Protein AF-A0A8J9Z8B3-F1 (afdb_monomer)

Radius of gyration: 22.25 Å; Cα contacts (8 Å, |Δi|>4): 16; chains: 1; bounding box: 29×19×70 Å

Solvent-accessible surface area (backbone atoms only — not comparable to full-atom values): 4209 Å² total; per-residue (Å²): 143,56,65,66,62,53,50,51,51,52,50,52,52,50,53,54,44,55,64,61,66,54,47,65,67,56,56,52,48,50,51,52,52,52,48,55,54,48,52,54,54,52,49,57,50,49,50,38,37,75,73,64,78,41,53,73,68,58,48,50,55,52,47,50,66,69,72,44,76,84,78,131

Secondary structure (DSSP, 8-state):
--HHHHHHHHHHHHHHHHHHHS-HHHHHHHHHHHHHHHHHHHHHHHHHHHTTSS-HHHHHHHHHHHHSPPP-

Mean predicted aligned error: 13.52 Å

Organism: Branchiostoma lanceolatum (NCBI:txid7740)

Structure (mmCIF, N/CA/C/O backbone):
data_AF-A0A8J9Z8B3-F1
#
_entry.id   AF-A0A8J9Z8B3-F1
#
loop_
_atom_site.group_PDB
_atom_site.id
_atom_site.type_symbol
_atom_site.label_atom_id
_atom_site.label_alt_id
_atom_site.label_comp_id
_atom_site.label_asym_id
_atom_site.label_entity_id
_atom_site.label_seq_id
_atom_site.pdbx_PDB_ins_code
_atom_site.Cartn_x
_atom_site.Cartn_y
_atom_site.Cartn_z
_atom_site.occupancy
_atom_site.B_iso_or_equiv
_atom_site.auth_seq_id
_atom_site.auth_comp_id
_atom_site.auth_asym_id
_atom_site.auth_atom_id
_atom_site.pdbx_PDB_model_num
ATOM 1 N N . MET A 1 1 ? -15.703 -12.972 47.738 1.00 54.16 1 MET A N 1
ATOM 2 C CA . MET A 1 1 ? -15.281 -13.694 46.515 1.00 54.16 1 MET A CA 1
ATOM 3 C C . MET A 1 1 ? -15.955 -13.089 45.275 1.00 54.16 1 MET A C 1
ATOM 5 O O . MET A 1 1 ? -16.733 -13.761 44.625 1.00 54.16 1 MET A O 1
ATOM 9 N N . TYR A 1 2 ? -15.713 -11.811 44.950 1.00 66.06 2 TYR A N 1
ATOM 10 C CA . TYR A 1 2 ? -16.362 -11.150 43.791 1.00 66.06 2 TYR A CA 1
ATOM 11 C C . TYR A 1 2 ? -15.453 -10.158 43.052 1.00 66.06 2 TYR A C 1
ATOM 13 O O . TYR A 1 2 ? -15.846 -9.604 42.027 1.00 66.06 2 TYR A O 1
ATOM 21 N N . LEU A 1 3 ? -14.228 -9.948 43.546 1.00 82.81 3 LEU A N 1
ATOM 22 C CA . LEU A 1 3 ? -13.286 -8.981 42.986 1.00 82.81 3 LEU A CA 1
ATOM 23 C C . LEU A 1 3 ? -12.833 -9.386 41.577 1.00 82.81 3 LEU A C 1
ATOM 25 O O . LEU A 1 3 ? -12.836 -8.568 40.669 1.00 82.81 3 LEU A O 1
ATOM 29 N N . LEU A 1 4 ? -12.529 -10.670 41.373 1.00 80.62 4 LEU A N 1
ATOM 30 C CA . LEU A 1 4 ? -12.102 -11.172 40.067 1.00 80.62 4 LEU A CA 1
ATOM 31 C C . LEU A 1 4 ? -13.201 -11.020 39.006 1.00 80.62 4 LEU A C 1
ATOM 33 O O . LEU A 1 4 ? -12.929 -10.559 37.907 1.00 80.62 4 LEU A O 1
ATOM 37 N N . ILE A 1 5 ? -14.452 -11.335 39.352 1.00 80.75 5 ILE A N 1
ATOM 38 C CA . ILE A 1 5 ? -15.600 -11.245 38.433 1.00 80.75 5 ILE A CA 1
ATOM 39 C C . ILE A 1 5 ? -15.874 -9.785 38.043 1.00 80.75 5 ILE A C 1
ATOM 41 O O . ILE A 1 5 ? -16.155 -9.492 36.884 1.00 80.75 5 ILE A O 1
ATOM 45 N N . SER A 1 6 ? -15.755 -8.856 38.994 1.00 82.12 6 SER A N 1
ATOM 46 C CA . SER A 1 6 ? -15.978 -7.427 38.739 1.00 82.12 6 SER A CA 1
ATOM 47 C C . SER A 1 6 ? -14.843 -6.785 37.933 1.00 82.12 6 SER A C 1
ATOM 49 O O . SER A 1 6 ? -15.116 -5.955 37.065 1.00 82.12 6 SER A O 1
ATOM 51 N N . LEU A 1 7 ? -13.595 -7.213 38.148 1.00 86.06 7 LEU A N 1
ATOM 52 C CA . LEU A 1 7 ? -12.455 -6.809 37.321 1.00 86.06 7 LEU A CA 1
ATOM 53 C C . LEU A 1 7 ? -12.581 -7.342 35.889 1.00 86.06 7 LEU A C 1
ATOM 55 O O 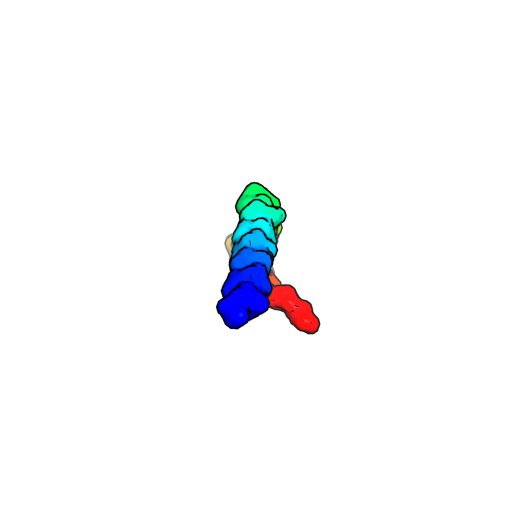. LEU A 1 7 ? -12.473 -6.561 34.947 1.00 86.06 7 LEU A O 1
ATOM 59 N N . LEU A 1 8 ? -12.916 -8.625 35.725 1.00 79.62 8 LEU A N 1
ATOM 60 C CA . LEU A 1 8 ? -13.089 -9.251 34.412 1.00 79.62 8 LEU A CA 1
ATOM 61 C C . LEU A 1 8 ? -14.233 -8.605 33.618 1.00 79.62 8 LEU A C 1
ATOM 63 O O . LEU A 1 8 ? -14.113 -8.343 32.424 1.00 79.62 8 LEU A O 1
ATOM 67 N N . HIS A 1 9 ? -15.343 -8.292 34.290 1.00 81.62 9 HIS A N 1
ATOM 68 C CA . HIS A 1 9 ? -16.460 -7.580 33.680 1.00 81.62 9 HIS A CA 1
ATOM 69 C C . HIS A 1 9 ? -16.037 -6.183 33.204 1.00 81.62 9 HIS A C 1
ATOM 71 O O . HIS A 1 9 ? -16.338 -5.800 32.073 1.00 81.62 9 HIS A O 1
ATOM 77 N N . ARG A 1 10 ? -15.272 -5.443 34.015 1.00 85.81 10 ARG A N 1
ATOM 78 C CA . ARG A 1 10 ? -14.760 -4.117 33.644 1.00 85.81 10 ARG A CA 1
ATOM 79 C C . ARG A 1 10 ? -13.782 -4.178 32.468 1.00 85.81 10 ARG A C 1
ATOM 81 O O . ARG A 1 10 ? -13.879 -3.349 31.567 1.00 85.81 10 ARG A O 1
ATOM 88 N N . GLU A 1 11 ? -12.895 -5.169 32.436 1.00 80.44 11 GLU A N 1
ATOM 89 C CA . GLU A 1 11 ? -12.007 -5.407 31.292 1.00 80.44 11 GLU A CA 1
ATOM 90 C C . GLU A 1 11 ? -12.793 -5.768 30.030 1.00 80.44 11 GLU A C 1
ATOM 92 O O . GLU A 1 11 ? -12.546 -5.192 28.973 1.00 80.44 11 GLU A O 1
ATOM 97 N N . SER A 1 12 ? -13.794 -6.647 30.135 1.00 77.12 12 SER A N 1
ATOM 98 C CA . SER A 1 12 ? -14.616 -7.049 28.987 1.00 77.12 12 SER A CA 1
ATOM 99 C C . SER A 1 12 ? -15.372 -5.869 28.365 1.00 77.12 12 SER A C 1
ATOM 101 O O . SER A 1 12 ? -15.451 -5.756 27.141 1.00 77.12 12 SER A O 1
ATOM 103 N N . GLN A 1 13 ? -15.860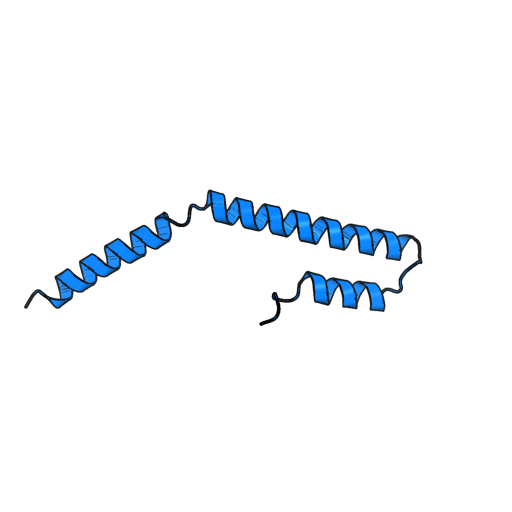 -4.940 29.195 1.00 78.94 13 GLN A N 1
ATOM 104 C CA . GLN A 1 13 ? -16.504 -3.712 28.739 1.00 78.94 13 GLN A CA 1
ATOM 105 C C . GLN A 1 13 ? -15.515 -2.781 28.038 1.00 78.94 13 GLN A C 1
ATOM 107 O O . GLN A 1 13 ? -15.840 -2.228 26.990 1.00 78.94 13 GLN A O 1
ATOM 112 N N . LEU A 1 14 ? -14.303 -2.628 28.577 1.00 75.38 14 LEU A N 1
ATOM 113 C CA . LEU A 1 14 ? -13.262 -1.803 27.965 1.00 75.38 14 LEU A CA 1
ATOM 114 C C . LEU A 1 14 ? -12.813 -2.375 26.619 1.00 75.38 14 LEU A C 1
ATOM 116 O O . LEU A 1 14 ? -12.762 -1.636 25.641 1.00 75.38 14 LEU A O 1
ATOM 120 N N . V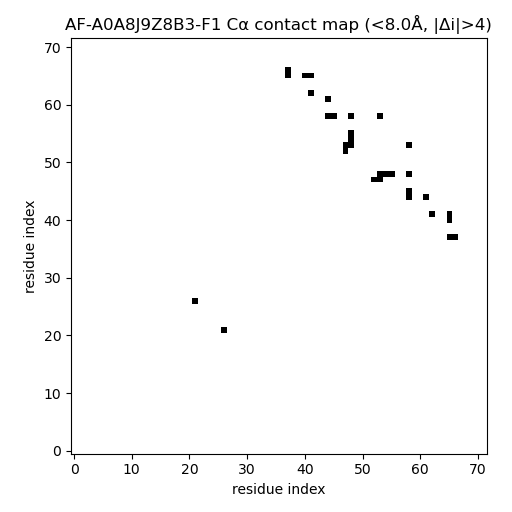AL A 1 15 ? -12.560 -3.682 26.532 1.00 68.62 15 VAL A N 1
ATOM 121 C CA . VAL A 1 15 ? -12.191 -4.353 25.275 1.00 68.62 15 VAL A CA 1
ATOM 122 C C . VAL A 1 15 ? -13.293 -4.176 24.233 1.00 68.62 15 VAL A C 1
ATOM 124 O O . VAL A 1 15 ? -13.004 -3.737 23.123 1.00 68.62 15 VAL A O 1
ATOM 127 N N . ALA A 1 16 ? -14.558 -4.403 24.601 1.00 63.16 16 ALA A N 1
ATOM 128 C CA . ALA A 1 16 ? -15.693 -4.187 23.706 1.00 63.16 16 ALA A CA 1
ATOM 129 C C . ALA A 1 16 ? -15.801 -2.725 23.230 1.00 63.16 16 ALA A C 1
ATOM 131 O O . ALA A 1 16 ? -16.123 -2.477 22.066 1.00 63.16 16 ALA A O 1
ATOM 132 N N . VAL A 1 17 ? -15.498 -1.755 24.102 1.00 61.66 17 VAL A N 1
ATOM 133 C CA . VAL A 1 17 ? -15.443 -0.328 23.755 1.00 61.66 17 VAL A CA 1
ATOM 134 C C . VAL A 1 17 ? -14.298 -0.038 22.788 1.00 61.66 17 VAL A C 1
ATOM 136 O O . VAL A 1 17 ? -14.551 0.611 21.778 1.00 61.66 17 VAL A O 1
ATOM 139 N N . TYR A 1 18 ? -13.088 -0.557 23.009 1.00 57.72 18 TYR A N 1
ATOM 140 C CA . TYR A 1 18 ? -11.964 -0.391 22.078 1.00 57.72 18 TYR A CA 1
ATOM 141 C C . TYR A 1 18 ? -12.247 -1.023 20.711 1.00 57.72 18 TYR A C 1
ATOM 143 O O . TYR A 1 18 ? -11.955 -0.414 19.681 1.00 57.72 18 TYR A O 1
ATOM 151 N N . THR A 1 19 ? -12.880 -2.199 20.676 1.00 59.31 19 THR A N 1
ATOM 152 C CA . THR A 1 19 ? -13.282 -2.847 19.419 1.00 59.31 19 THR A CA 1
ATOM 153 C C . THR A 1 19 ? -14.333 -2.023 18.665 1.00 59.31 19 THR A C 1
ATOM 155 O O . THR A 1 19 ? -14.263 -1.923 17.444 1.00 59.31 19 THR A O 1
ATOM 158 N N . ARG A 1 20 ? -15.275 -1.377 19.371 1.00 57.81 20 ARG A N 1
ATOM 159 C CA . ARG A 1 20 ? -16.282 -0.474 18.774 1.00 57.81 20 ARG A CA 1
ATOM 160 C C . ARG A 1 20 ? -15.743 0.914 18.414 1.00 57.81 20 ARG A C 1
ATOM 162 O O . ARG A 1 20 ? -16.290 1.558 17.522 1.00 57.81 20 ARG A O 1
ATOM 169 N N . GLN A 1 21 ? -14.726 1.399 19.125 1.00 54.03 21 GLN A N 1
ATOM 170 C CA . GLN A 1 21 ? -14.168 2.745 18.965 1.00 54.03 21 GLN A CA 1
ATOM 171 C C . GLN A 1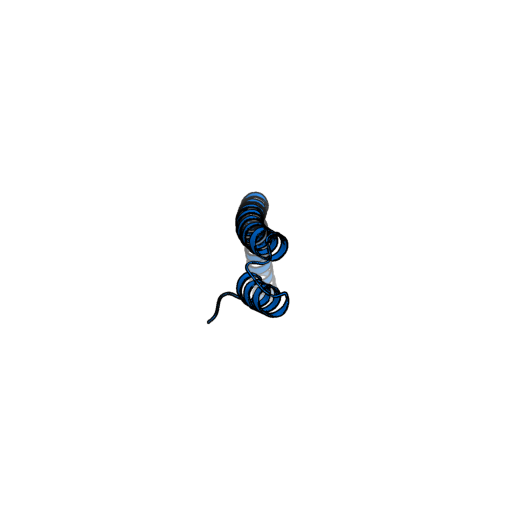 21 ? -13.148 2.863 17.844 1.00 54.03 21 GLN A C 1
ATOM 173 O O . GLN A 1 21 ? -12.839 3.990 17.470 1.00 54.03 21 GLN A O 1
ATOM 178 N N . VAL A 1 22 ? -12.656 1.761 17.269 1.00 57.22 22 VAL A N 1
ATOM 179 C CA . VAL A 1 22 ? -12.071 1.808 15.928 1.00 57.22 22 VAL A CA 1
ATOM 180 C C . VAL A 1 22 ? -13.247 1.934 14.966 1.00 57.22 22 VAL A C 1
ATOM 182 O O . VAL A 1 22 ? -13.920 0.938 14.703 1.00 57.22 22 VAL A O 1
ATOM 185 N N . PRO A 1 23 ? -13.561 3.128 14.433 1.00 60.50 23 PRO A N 1
ATOM 186 C CA . PRO A 1 23 ? -14.708 3.247 13.561 1.00 60.50 23 PRO A CA 1
ATOM 187 C C . PRO A 1 23 ? -14.344 2.444 12.322 1.00 60.50 23 PRO A C 1
ATOM 189 O O . PRO A 1 23 ? -13.354 2.760 11.655 1.00 60.50 23 PRO A O 1
ATOM 192 N N . GLU A 1 24 ? -15.111 1.406 11.994 1.00 58.31 24 GLU A N 1
ATOM 193 C CA . GLU A 1 24 ? -14.873 0.621 10.780 1.00 58.31 24 GLU A CA 1
ATOM 194 C C . GLU A 1 24 ? -14.735 1.535 9.552 1.00 58.31 24 GLU A C 1
ATOM 196 O O . GLU A 1 24 ? -13.955 1.261 8.644 1.00 58.31 24 GLU A O 1
ATOM 201 N N . GLY A 1 25 ? -15.434 2.677 9.545 1.00 60.84 25 GLY A N 1
ATOM 202 C CA . GLY A 1 25 ? -15.305 3.723 8.533 1.00 60.84 25 GLY A CA 1
ATOM 203 C C . GLY A 1 25 ? -13.895 4.312 8.399 1.00 60.84 25 GLY A C 1
ATOM 204 O O . GLY A 1 25 ? -13.465 4.570 7.274 1.00 60.84 25 GLY A O 1
ATOM 205 N N . ASN A 1 26 ? -13.148 4.469 9.495 1.00 66.88 26 ASN A N 1
ATOM 206 C CA . ASN A 1 26 ? -11.782 5.002 9.494 1.00 66.88 26 ASN A CA 1
ATOM 207 C C . ASN A 1 26 ? -10.777 3.969 8.988 1.00 66.88 26 ASN A C 1
ATOM 209 O O . ASN A 1 26 ? -9.947 4.304 8.144 1.00 66.88 26 ASN A O 1
ATOM 213 N N . VAL A 1 27 ? -10.901 2.709 9.412 1.00 69.56 27 VAL A N 1
ATOM 214 C CA . VAL A 1 27 ? -10.070 1.612 8.890 1.00 69.56 27 VAL A CA 1
ATOM 215 C C . VAL A 1 27 ? -10.366 1.378 7.415 1.00 69.56 27 VAL A C 1
ATOM 217 O O . VAL A 1 27 ? -9.443 1.344 6.608 1.00 69.56 27 VAL A O 1
ATOM 220 N N . ARG A 1 28 ? -11.641 1.337 7.014 1.00 76.19 28 ARG A N 1
ATOM 221 C CA . ARG A 1 28 ? -12.034 1.225 5.602 1.00 76.19 28 ARG A CA 1
ATOM 222 C C . ARG A 1 28 ? -11.553 2.427 4.787 1.00 76.19 28 ARG A C 1
ATOM 224 O O . ARG A 1 28 ? -11.134 2.263 3.645 1.00 76.19 28 ARG A O 1
ATOM 231 N N . ARG A 1 29 ? -11.595 3.650 5.331 1.00 77.06 29 ARG A N 1
ATOM 232 C CA . ARG A 1 29 ? -11.063 4.852 4.658 1.00 77.06 29 ARG A CA 1
ATOM 233 C C . ARG A 1 29 ? -9.548 4.766 4.490 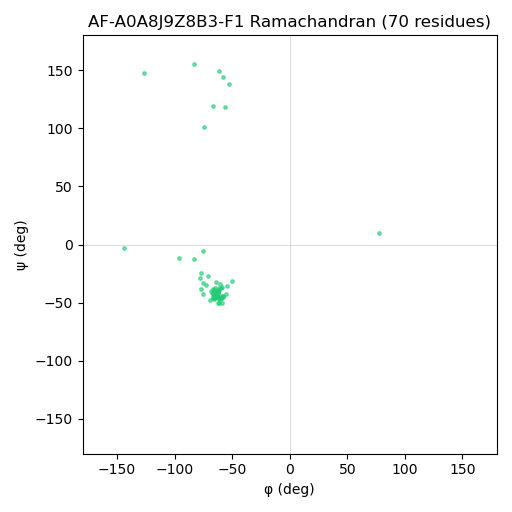1.00 77.06 29 ARG A C 1
ATOM 235 O O . ARG A 1 29 ? -9.073 5.036 3.390 1.00 77.06 29 ARG A O 1
ATOM 242 N N . TYR A 1 30 ? -8.828 4.354 5.530 1.00 82.62 30 TYR A N 1
ATOM 243 C CA . TYR A 1 30 ? -7.385 4.138 5.492 1.00 82.62 30 TYR A CA 1
ATOM 244 C C . TYR A 1 30 ? -7.013 3.047 4.481 1.00 82.62 30 TYR A C 1
ATOM 246 O O . TYR A 1 30 ? -6.226 3.299 3.576 1.00 82.62 30 TYR A O 1
ATOM 254 N N . GLN A 1 31 ? -7.663 1.884 4.535 1.00 78.81 31 GLN A N 1
ATOM 255 C CA . GLN A 1 31 ? -7.464 0.788 3.584 1.00 78.81 31 GLN A CA 1
ATOM 256 C C . GLN A 1 31 ? -7.751 1.224 2.144 1.00 78.81 31 GLN A C 1
ATOM 258 O O . GLN A 1 31 ? -6.944 0.958 1.261 1.00 78.81 31 GLN A O 1
ATOM 263 N N . ARG A 1 32 ? -8.840 1.967 1.890 1.00 85.69 32 ARG A N 1
ATOM 264 C CA . ARG A 1 32 ? -9.136 2.520 0.556 1.00 85.69 32 ARG A CA 1
ATOM 265 C C . ARG A 1 32 ? -8.080 3.518 0.087 1.00 85.69 32 ARG A C 1
ATOM 267 O O . ARG A 1 32 ? -7.753 3.529 -1.096 1.00 85.69 32 ARG A O 1
ATOM 274 N N . ALA A 1 33 ? -7.577 4.376 0.974 1.00 84.81 33 ALA A N 1
ATOM 275 C CA . ALA A 1 33 ? -6.530 5.337 0.637 1.00 84.81 33 ALA A CA 1
ATOM 276 C C . ALA A 1 33 ? -5.212 4.619 0.303 1.00 84.81 33 ALA A C 1
ATOM 278 O O . ALA A 1 33 ? -4.600 4.906 -0.726 1.00 84.81 33 ALA A O 1
ATOM 279 N N . THR A 1 34 ? -4.831 3.635 1.118 1.00 84.81 34 THR A N 1
ATOM 280 C CA . THR A 1 34 ? -3.660 2.779 0.905 1.00 84.81 34 THR A CA 1
ATOM 281 C C . THR A 1 34 ? -3.787 1.983 -0.390 1.00 84.81 34 THR A C 1
ATOM 283 O O . THR A 1 34 ? -2.870 2.014 -1.207 1.00 84.81 34 THR A O 1
ATOM 286 N N . TYR A 1 35 ? -4.946 1.370 -0.643 1.00 84.69 35 TYR A N 1
ATOM 287 C CA . TYR A 1 35 ? -5.232 0.636 -1.875 1.00 84.69 35 TYR A CA 1
ATOM 288 C C . TYR A 1 35 ? -5.103 1.533 -3.108 1.00 84.69 35 TYR A C 1
ATOM 290 O O . TYR A 1 35 ? -4.337 1.219 -4.012 1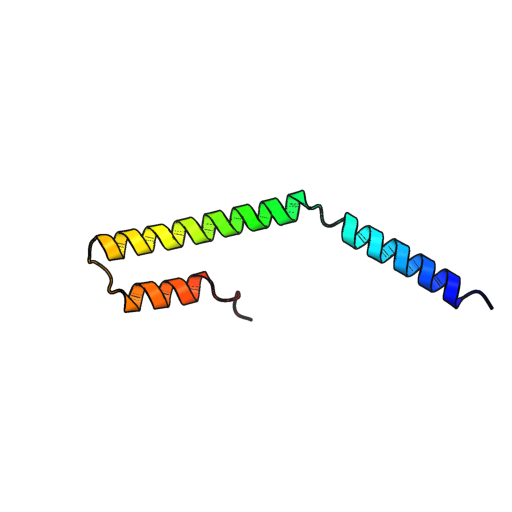.00 84.69 35 TYR A O 1
ATOM 298 N N . ARG A 1 36 ? -5.735 2.718 -3.113 1.00 87.88 36 ARG A N 1
ATOM 299 C CA . ARG A 1 36 ? -5.600 3.685 -4.219 1.00 87.88 36 ARG A CA 1
ATOM 300 C C . ARG A 1 36 ? -4.161 4.153 -4.434 1.00 87.88 36 ARG A C 1
ATOM 302 O O . ARG A 1 36 ? -3.789 4.459 -5.565 1.00 87.88 36 ARG A O 1
ATOM 309 N N . ARG A 1 37 ? -3.367 4.278 -3.365 1.00 87.44 37 ARG A N 1
ATOM 310 C CA . ARG A 1 37 ? -1.950 4.667 -3.444 1.00 87.44 37 ARG A CA 1
ATOM 311 C C . ARG A 1 37 ? -1.114 3.565 -4.090 1.00 87.44 37 ARG A C 1
ATOM 313 O O . ARG A 1 37 ? -0.324 3.853 -4.983 1.00 87.44 37 ARG A O 1
ATOM 320 N N . ILE A 1 38 ? -1.298 2.328 -3.638 1.00 86.81 38 ILE A N 1
ATOM 321 C CA . ILE A 1 38 ? -0.617 1.140 -4.165 1.00 86.81 38 ILE A CA 1
ATOM 322 C C . ILE A 1 38 ? -0.990 0.935 -5.633 1.00 86.81 38 ILE A C 1
ATOM 324 O O . ILE A 1 38 ? -0.109 0.850 -6.479 1.00 86.81 38 ILE A O 1
ATOM 328 N N . GLN A 1 39 ? -2.287 0.957 -5.939 1.00 87.50 39 GLN A N 1
ATOM 329 C CA . GLN A 1 39 ? -2.825 0.753 -7.279 1.00 87.50 39 GLN A CA 1
ATOM 330 C C . GLN A 1 39 ? -2.276 1.780 -8.279 1.00 87.50 39 GLN A C 1
ATOM 332 O O . GLN A 1 39 ? -1.835 1.400 -9.357 1.00 87.50 39 GLN A O 1
ATOM 337 N N . ARG A 1 40 ? -2.218 3.069 -7.909 1.00 89.12 40 ARG A N 1
ATOM 338 C CA . ARG A 1 40 ? -1.609 4.104 -8.765 1.00 89.12 40 ARG A CA 1
ATOM 339 C C . ARG A 1 40 ? -0.142 3.824 -9.082 1.00 89.12 40 ARG A C 1
ATOM 341 O O . ARG A 1 40 ? 0.262 3.964 -10.228 1.00 89.12 40 ARG A O 1
ATOM 348 N N . ARG A 1 41 ? 0.651 3.436 -8.078 1.00 87.75 41 ARG A N 1
ATOM 349 C CA . ARG A 1 41 ? 2.076 3.125 -8.278 1.00 87.75 41 ARG A CA 1
ATOM 350 C C . ARG A 1 41 ? 2.259 1.875 -9.131 1.00 87.75 41 ARG A C 1
ATOM 352 O O . ARG A 1 41 ? 3.101 1.880 -10.013 1.00 87.75 41 ARG A O 1
ATOM 359 N N . LEU A 1 42 ? 1.455 0.841 -8.893 1.00 88.44 42 LEU A N 1
ATOM 360 C CA . LEU A 1 42 ? 1.499 -0.393 -9.670 1.00 88.44 42 LEU A CA 1
ATOM 361 C C . LEU A 1 42 ? 1.183 -0.138 -11.148 1.00 88.44 42 LEU A C 1
ATOM 363 O O . LEU A 1 42 ? 1.927 -0.595 -12.007 1.00 88.44 42 LEU A O 1
ATOM 367 N N . PHE A 1 43 ? 0.122 0.618 -11.445 1.00 88.69 43 PHE A N 1
ATOM 368 C CA . PHE A 1 43 ? -0.249 0.909 -12.830 1.00 88.69 43 PHE A CA 1
ATOM 369 C C . PHE A 1 43 ? 0.769 1.788 -13.552 1.00 88.69 43 PHE A C 1
ATOM 371 O O . PHE A 1 43 ? 1.072 1.510 -14.704 1.00 88.69 43 PHE A O 1
ATOM 378 N N . ALA A 1 44 ? 1.362 2.775 -12.877 1.00 88.62 44 ALA A N 1
ATOM 379 C CA . ALA A 1 44 ? 2.422 3.584 -13.475 1.00 88.62 44 ALA A CA 1
ATOM 380 C C . ALA A 1 44 ? 3.651 2.743 -13.873 1.00 88.62 44 ALA A C 1
ATOM 382 O O . ALA A 1 44 ? 4.253 2.970 -14.916 1.00 88.62 44 ALA A O 1
ATOM 383 N N . GLU A 1 45 ? 4.030 1.756 -13.059 1.00 88.19 45 GLU A N 1
ATOM 384 C CA . GLU A 1 45 ? 5.144 0.856 -13.386 1.00 88.19 45 GLU A CA 1
ATOM 385 C C . GLU A 1 45 ? 4.762 -0.176 -14.454 1.00 88.19 45 GLU A C 1
ATOM 387 O O . GLU A 1 45 ? 5.588 -0.534 -15.293 1.00 88.19 45 GLU A O 1
ATOM 392 N N . TRP A 1 46 ? 3.500 -0.609 -14.469 1.00 87.38 46 TRP A N 1
ATOM 393 C CA . TRP A 1 46 ? 2.958 -1.461 -15.525 1.00 87.38 46 TRP A CA 1
ATOM 394 C C . TRP A 1 46 ? 2.952 -0.764 -16.890 1.00 87.38 46 TRP A C 1
ATOM 396 O O . TRP A 1 46 ? 3.308 -1.383 -17.887 1.00 87.38 46 TRP A O 1
ATOM 406 N N . GLU A 1 47 ? 2.599 0.522 -16.949 1.00 90.12 47 GLU A N 1
ATOM 407 C CA . GLU A 1 47 ? 2.649 1.316 -18.184 1.00 90.12 47 GLU A CA 1
ATOM 408 C C . GLU A 1 47 ? 4.078 1.432 -18.731 1.00 90.12 47 GLU A C 1
ATOM 410 O O . GLU A 1 47 ? 4.283 1.234 -19.925 1.00 90.12 47 GLU A O 1
ATOM 415 N N . LYS A 1 48 ? 5.080 1.643 -17.866 1.00 87.69 48 LYS A N 1
ATOM 416 C CA . LYS A 1 48 ? 6.502 1.643 -18.266 1.00 87.69 48 LYS A CA 1
ATOM 417 C C . LYS A 1 48 ? 6.947 0.293 -18.826 1.00 87.69 48 LYS A C 1
ATOM 419 O O . LYS A 1 48 ? 7.677 0.239 -19.813 1.00 87.69 48 LYS A O 1
ATOM 424 N N . PHE A 1 49 ? 6.487 -0.802 -18.222 1.00 88.75 49 PHE A N 1
ATOM 425 C CA . PHE A 1 49 ? 6.755 -2.143 -18.739 1.00 88.75 49 PHE A CA 1
ATOM 426 C C . PHE A 1 49 ? 6.084 -2.357 -20.102 1.00 88.75 49 PHE A C 1
ATOM 428 O O . PHE A 1 49 ? 6.718 -2.855 -21.029 1.00 88.75 49 PHE A O 1
ATOM 435 N N . ALA A 1 50 ? 4.824 -1.938 -20.249 1.00 87.56 50 ALA A N 1
ATOM 436 C CA . ALA A 1 50 ? 4.081 -2.036 -21.504 1.00 87.56 50 ALA A CA 1
ATOM 437 C C . ALA A 1 50 ? 4.704 -1.189 -22.629 1.00 87.56 50 ALA A C 1
ATOM 439 O O . ALA A 1 50 ? 4.665 -1.594 -23.788 1.00 87.56 50 ALA A O 1
ATOM 440 N N . ALA A 1 51 ? 5.321 -0.055 -22.287 1.00 90.44 51 ALA A N 1
ATOM 441 C CA . ALA A 1 51 ? 6.102 0.777 -23.200 1.00 90.44 51 ALA A CA 1
ATOM 442 C C . ALA A 1 51 ? 7.493 0.191 -23.536 1.00 90.44 51 ALA A C 1
ATOM 444 O O . ALA A 1 51 ? 8.199 0.734 -24.382 1.00 90.44 51 ALA A O 1
ATOM 445 N N . GLY A 1 52 ? 7.895 -0.913 -22.893 1.00 88.81 52 GLY A N 1
ATOM 446 C CA . GLY A 1 52 ? 9.204 -1.545 -23.076 1.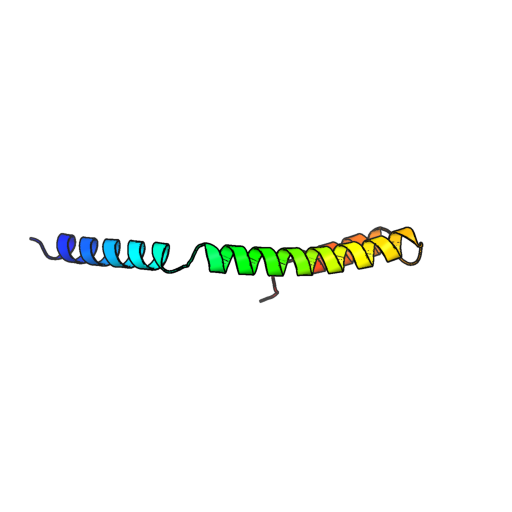00 88.81 52 GLY A CA 1
ATOM 447 C C . GLY A 1 52 ? 10.359 -0.832 -22.363 1.00 88.81 52 GLY A C 1
ATOM 448 O O . GLY A 1 52 ? 11.516 -1.181 -22.583 1.00 88.81 52 GLY A O 1
ATOM 449 N N . GLU A 1 53 ? 10.069 0.147 -21.501 1.00 86.94 53 GLU A N 1
ATOM 450 C CA . GLU A 1 53 ? 11.072 0.938 -20.772 1.00 86.94 53 GLU A CA 1
ATOM 451 C C . GLU A 1 53 ? 11.677 0.174 -19.588 1.00 86.94 53 GLU A C 1
ATOM 453 O O . GLU A 1 53 ? 12.793 0.454 -19.146 1.00 86.94 53 GLU A O 1
ATOM 458 N N . THR A 1 54 ? 10.947 -0.807 -19.058 1.00 84.19 54 THR A N 1
ATOM 459 C CA . THR A 1 54 ? 11.392 -1.662 -17.956 1.00 84.19 54 THR A CA 1
ATOM 460 C C . THR A 1 54 ? 11.260 -3.134 -18.314 1.00 84.19 54 THR A C 1
ATOM 462 O O . THR A 1 54 ? 10.366 -3.559 -19.039 1.00 84.19 54 THR A O 1
ATOM 465 N N . THR A 1 55 ? 12.165 -3.954 -17.784 1.00 84.94 55 THR A N 1
ATOM 466 C CA . THR A 1 55 ? 12.076 -5.414 -17.890 1.00 84.94 55 THR A CA 1
ATOM 467 C C . THR A 1 55 ? 11.149 -5.980 -16.819 1.00 84.94 55 THR A C 1
ATOM 469 O O . THR A 1 55 ? 11.020 -5.423 -15.727 1.00 84.94 55 THR A O 1
ATOM 472 N N . ALA A 1 56 ? 10.573 -7.155 -17.085 1.00 82.44 56 ALA A N 1
ATOM 473 C CA . ALA A 1 56 ? 9.690 -7.846 -16.142 1.00 82.44 56 ALA A CA 1
ATOM 474 C C . ALA A 1 56 ? 10.344 -8.065 -14.762 1.00 82.44 56 ALA A C 1
ATOM 476 O O . ALA A 1 56 ? 9.685 -7.940 -13.734 1.00 82.44 56 ALA A O 1
ATOM 477 N N . LYS A 1 57 ? 11.661 -8.321 -14.719 1.00 84.06 57 LYS A N 1
ATOM 478 C CA . LYS A 1 57 ? 12.420 -8.445 -13.464 1.00 84.06 57 LYS A CA 1
ATOM 479 C C . LYS A 1 57 ? 12.393 -7.150 -12.640 1.00 84.06 57 LYS A C 1
ATOM 481 O O . LYS A 1 57 ? 12.121 -7.197 -11.444 1.00 84.06 57 LYS A O 1
ATOM 486 N N . MET A 1 58 ? 12.614 -6.005 -13.287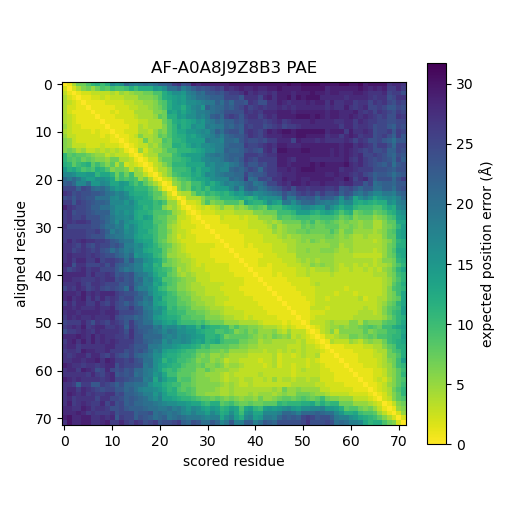 1.00 82.38 58 MET A N 1
ATOM 487 C CA . MET A 1 58 ? 12.554 -4.685 -12.65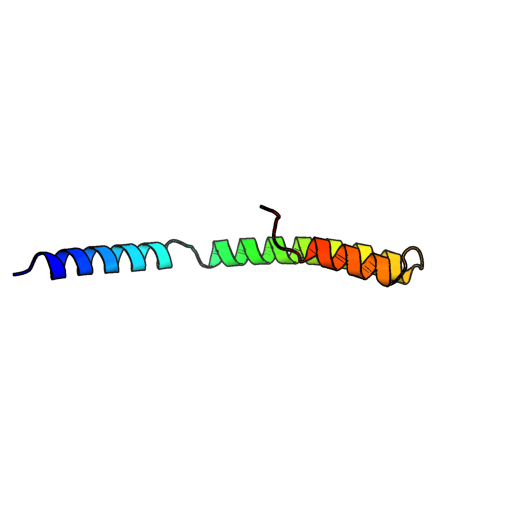2 1.00 82.38 58 MET A CA 1
ATOM 488 C C . MET A 1 58 ? 11.144 -4.389 -12.123 1.00 82.38 58 MET A C 1
ATOM 490 O O . MET A 1 58 ? 10.991 -3.937 -10.990 1.00 82.38 58 MET A O 1
ATOM 494 N N . LEU A 1 59 ? 10.111 -4.698 -12.916 1.00 83.56 59 LEU A N 1
ATOM 495 C CA . LEU A 1 59 ? 8.714 -4.536 -12.512 1.00 83.56 59 LEU A CA 1
ATOM 496 C C . LEU A 1 59 ? 8.402 -5.348 -11.244 1.00 83.56 59 LEU A C 1
ATOM 498 O O . LEU A 1 59 ? 7.802 -4.826 -10.305 1.00 83.56 59 LEU A O 1
ATOM 502 N N . LEU A 1 60 ? 8.845 -6.607 -11.189 1.00 86.81 60 LEU A N 1
ATOM 503 C CA . LEU A 1 60 ? 8.634 -7.491 -10.040 1.00 86.81 60 LEU A CA 1
ATOM 504 C C . LEU A 1 60 ? 9.374 -7.009 -8.781 1.00 86.81 60 LEU A C 1
ATOM 506 O O . LEU A 1 60 ? 8.805 -7.050 -7.689 1.00 86.81 60 LEU A O 1
ATOM 510 N N . GLU A 1 61 ? 10.600 -6.494 -8.913 1.00 86.38 61 GLU A N 1
ATOM 511 C CA . GLU A 1 61 ? 11.331 -5.883 -7.793 1.00 86.38 61 GLU A CA 1
ATOM 512 C C . GLU A 1 61 ? 10.614 -4.643 -7.245 1.00 86.38 61 GLU A C 1
ATOM 514 O O . GLU A 1 61 ? 10.527 -4.451 -6.028 1.00 86.38 61 GLU A O 1
ATOM 519 N N . VAL A 1 62 ? 10.058 -3.807 -8.124 1.00 85.44 62 VAL A N 1
ATOM 520 C CA . VAL A 1 62 ? 9.284 -2.632 -7.710 1.00 85.44 62 VAL A CA 1
ATOM 521 C C . VAL A 1 62 ? 7.969 -3.048 -7.046 1.00 85.44 62 VAL A C 1
ATOM 523 O O . VAL A 1 62 ? 7.615 -2.489 -6.007 1.00 85.44 62 VAL A O 1
ATOM 526 N N . CYS A 1 63 ? 7.288 -4.075 -7.560 1.00 84.19 63 CYS A N 1
ATOM 527 C CA . CYS A 1 63 ? 6.101 -4.646 -6.920 1.00 84.19 63 CYS A CA 1
ATOM 528 C C . CYS A 1 63 ? 6.418 -5.167 -5.512 1.00 84.19 63 CYS A C 1
ATOM 530 O O . CYS A 1 63 ? 5.702 -4.840 -4.568 1.00 84.19 63 CYS A O 1
ATOM 532 N N . SER A 1 64 ? 7.527 -5.890 -5.342 1.00 85.00 64 SER A N 1
ATOM 533 C CA . SER A 1 64 ? 7.985 -6.367 -4.030 1.00 85.00 64 SER A CA 1
ATOM 534 C C . SER A 1 64 ? 8.149 -5.217 -3.023 1.00 85.00 64 SER A C 1
ATOM 536 O O . SER A 1 64 ? 7.651 -5.291 -1.902 1.00 85.00 64 SER A O 1
ATOM 538 N N . LYS A 1 65 ? 8.728 -4.084 -3.444 1.00 84.12 65 LYS A N 1
ATOM 539 C CA . LYS A 1 65 ? 8.867 -2.879 -2.602 1.00 84.12 65 LYS A CA 1
ATOM 540 C C . LYS A 1 65 ? 7.546 -2.143 -2.340 1.00 84.12 65 LYS A C 1
ATOM 542 O O . LYS A 1 65 ? 7.428 -1.439 -1.342 1.00 84.12 65 LYS A O 1
ATOM 547 N N . ILE A 1 66 ? 6.568 -2.244 -3.242 1.00 82.50 66 ILE A N 1
ATOM 548 C CA . ILE A 1 66 ? 5.246 -1.610 -3.099 1.00 82.50 66 ILE A CA 1
ATOM 549 C C . ILE A 1 66 ? 4.358 -2.388 -2.120 1.00 82.50 66 ILE A C 1
ATOM 551 O O . ILE A 1 66 ? 3.603 -1.766 -1.368 1.00 82.50 66 ILE A O 1
ATOM 555 N N . PHE A 1 67 ? 4.437 -3.720 -2.149 1.00 77.62 67 PHE A N 1
ATOM 556 C CA . PHE A 1 67 ? 3.627 -4.618 -1.322 1.00 77.62 67 PHE A CA 1
ATOM 557 C C . PHE A 1 67 ? 4.326 -5.084 -0.039 1.00 77.62 67 PHE A C 1
ATOM 559 O O . PHE A 1 67 ? 3.665 -5.645 0.834 1.00 77.62 67 PHE A O 1
ATOM 566 N N . GLY A 1 68 ? 5.633 -4.850 0.097 1.00 71.50 68 GLY A N 1
ATOM 567 C CA . GLY A 1 68 ? 6.378 -5.167 1.309 1.00 71.50 68 GLY A CA 1
ATOM 568 C C . GLY A 1 68 ? 5.864 -4.399 2.537 1.00 71.50 68 GLY A C 1
ATOM 569 O O . GLY A 1 68 ? 5.365 -3.275 2.401 1.00 71.50 68 GLY A O 1
ATOM 570 N N . PRO A 1 69 ? 5.967 -4.984 3.745 1.00 58.84 69 PRO A N 1
ATOM 571 C CA . PRO A 1 69 ? 5.626 -4.283 4.978 1.00 58.84 69 PRO A CA 1
ATOM 572 C C . PRO A 1 69 ? 6.472 -3.003 5.105 1.00 58.84 69 PRO A C 1
ATOM 574 O O . PRO A 1 69 ? 7.634 -3.006 4.686 1.00 58.84 69 PRO A O 1
ATOM 577 N N . PRO A 1 70 ? 5.921 -1.900 5.652 1.00 54.62 70 PRO A N 1
ATOM 578 C CA . PRO A 1 70 ? 6.729 -0.729 5.966 1.00 54.62 70 PRO A CA 1
ATOM 579 C C . PRO A 1 70 ? 7.861 -1.189 6.887 1.00 54.62 70 PRO A C 1
ATOM 581 O O . PRO A 1 70 ? 7.595 -1.760 7.942 1.00 54.62 70 PRO A O 1
ATOM 584 N N . GLY A 1 71 ? 9.102 -1.035 6.419 1.00 54.28 71 GLY A N 1
ATOM 585 C CA . GLY A 1 71 ? 10.291 -1.472 7.143 1.00 54.28 71 GLY A CA 1
ATOM 586 C C . GLY A 1 71 ? 10.301 -0.918 8.567 1.00 54.28 71 GLY A C 1
ATOM 587 O O . GLY A 1 71 ? 9.920 0.236 8.777 1.00 54.28 71 GLY A O 1
ATOM 588 N N . HIS A 1 72 ? 10.684 -1.784 9.505 1.00 36.97 72 HIS A N 1
ATOM 589 C CA . HIS A 1 72 ? 11.028 -1.432 10.880 1.00 36.97 72 HIS A CA 1
ATOM 590 C C . HIS A 1 72 ? 12.180 -0.426 10.929 1.00 36.97 72 HIS A C 1
ATOM 592 O O . HIS A 1 72 ? 13.085 -0.535 10.069 1.00 36.97 72 HIS A O 1
#

Sequence (72 aa):
MYLLISLLHRESQLVAVYTRQVPEGNVRRYQRATYRRIQRRLFAEWEKFAAGETTAKMLLEVCSKIFGPPGH

pLDDT: mean 77.5, std 12.19, range [36.97, 90.44]

Foldseek 3Di:
DCPVVVVVVVVVVVVVCVVVVPPVVVVVVVVVVLVVVLVVQLVVLVVCVVVVVDDPVVSVVVNCVSPPDDDD

Nearest PDB structures (foldseek):
  6o35-assembly1_B-2  TM=6.356E-01  e=6.509E+00  synthetic construct
  7yid-assembly1_A  TM=4.521E-01  e=9.285E+00  Homo sapiens